Protein AF-A0A497PUM1-F1 (afdb_monomer)

Solvent-accessible surface area (backbone atoms only — not comparable to full-atom values): 6956 Å² total; per-residue (Å²): 141,77,96,76,87,77,81,68,79,64,51,72,68,52,49,49,38,60,73,65,61,58,46,72,68,56,53,50,50,51,51,50,52,51,52,53,53,50,53,50,55,70,50,55,72,49,44,62,60,53,36,44,73,46,70,42,48,72,67,57,50,51,51,50,52,53,50,39,59,50,48,52,62,61,48,49,58,60,50,52,58,48,19,73,73,64,37,61,68,57,37,51,53,53,52,52,57,44,25,54,53,16,51,52,47,57,75,68,46,91,38,48,74,55,47,65,74,25,54,85,34,87

Nearest PDB structures (foldseek):
  9b3k-assembly1_Z  TM=7.446E-01  e=1.786E-01  Staphylococcus aureus
  9b3m-assembly1_A  TM=7.304E-01  e=3.000E-01  Staphylococcus aureus
  8ufd-assembly1_A  TM=7.261E-01  e=4.766E+00  Mycobacterium tuberculosis

Secondary structure (DSSP, 8-state):
-----------HHHHHHHHTT--HHHHHHHHHHHHHHHHHHHHHHHHHHHHHHTT--HHHHHHHHHHHHHHHHHHHHHHHHHHHHH-HHHHHHHHHHHHHHHHHHHHH-SSHHHHHHHTTT-

Mean predicted aligned error: 9.98 Å

pLDDT: mean 80.26, std 12.57, range [37.06, 93.88]

Sequence (122 aa):
MSVDTLEGEKGLRGKIADFLALEPHILGLFAAIFLITLGEQMWGEFFALYFEALGGTVLALGVFKSVSDTLDALLQLPGGMLSDKWGRLNAGISFVLFGIGGYFIYAVAPSWEVLFLGLIMV

Structure (mmCIF, N/CA/C/O backbone):
data_AF-A0A497PUM1-F1
#
_entry.id   AF-A0A497PUM1-F1
#
loop_
_atom_site.group_PDB
_atom_site.id
_atom_site.type_symbol
_atom_site.label_atom_id
_atom_site.label_alt_id
_atom_site.label_comp_id
_atom_site.label_asym_id
_atom_site.label_entity_id
_atom_site.label_seq_id
_atom_site.pdbx_PDB_ins_code
_atom_site.Cartn_x
_atom_site.Cartn_y
_atom_site.Cartn_z
_atom_site.occupancy
_atom_site.B_iso_or_equiv
_atom_site.auth_seq_id
_atom_site.auth_comp_id
_atom_site.auth_asym_id
_atom_site.auth_atom_id
_atom_site.pdbx_PDB_model_num
ATOM 1 N N . MET A 1 1 ? -46.595 20.740 39.088 1.00 40.16 1 MET A N 1
ATOM 2 C CA . MET A 1 1 ? -45.231 21.303 39.064 1.00 40.16 1 MET A CA 1
ATOM 3 C C . MET A 1 1 ? -44.295 20.139 38.761 1.00 40.16 1 MET A C 1
ATOM 5 O O . MET A 1 1 ? -43.761 19.536 39.679 1.00 40.16 1 MET A O 1
ATOM 9 N N . SER A 1 2 ? -44.265 19.707 37.495 1.00 37.06 2 SER A N 1
ATOM 10 C CA . SER A 1 2 ? -43.461 18.575 37.019 1.00 37.06 2 SER A CA 1
ATOM 11 C C . SER A 1 2 ? -42.211 19.096 36.324 1.00 37.06 2 SER A C 1
ATOM 13 O O . SER A 1 2 ? -42.219 20.140 35.674 1.00 37.06 2 SER A O 1
ATOM 15 N N . VAL A 1 3 ? -41.129 18.376 36.565 1.00 51.91 3 VAL A N 1
ATOM 16 C CA . VAL A 1 3 ? -39.748 18.687 36.228 1.00 51.91 3 VAL A CA 1
ATOM 17 C C . VAL A 1 3 ? -39.528 18.343 34.752 1.00 51.91 3 VAL A C 1
ATOM 19 O O . VAL A 1 3 ? -39.045 17.264 34.455 1.00 51.91 3 VAL A O 1
ATOM 22 N N . ASP A 1 4 ? -39.926 19.233 33.838 1.00 48.47 4 ASP A N 1
ATOM 23 C CA . ASP A 1 4 ? -39.686 19.086 32.382 1.00 48.47 4 ASP A CA 1
ATOM 24 C C . ASP A 1 4 ? -38.763 20.176 31.812 1.00 48.47 4 ASP A C 1
ATOM 26 O O . ASP A 1 4 ? -38.530 20.276 30.611 1.00 48.47 4 ASP A O 1
ATOM 30 N N . THR A 1 5 ? -38.194 21.019 32.667 1.00 52.88 5 THR A N 1
ATOM 31 C CA . THR A 1 5 ? -37.329 22.123 32.248 1.00 52.88 5 THR A CA 1
ATOM 32 C C . THR A 1 5 ? -35.884 21.811 32.597 1.00 52.88 5 THR A C 1
ATOM 34 O O . THR A 1 5 ? -35.480 22.234 33.666 1.00 52.88 5 THR A O 1
ATOM 37 N N . LEU A 1 6 ? -35.129 21.074 31.767 1.00 46.84 6 LEU A N 1
ATOM 38 C CA . LEU A 1 6 ? -33.651 21.152 31.653 1.00 46.84 6 LEU A CA 1
ATOM 39 C C . LEU A 1 6 ? -33.073 20.313 30.477 1.00 46.84 6 LEU A C 1
ATOM 41 O O . LEU A 1 6 ? -31.896 19.958 30.498 1.00 46.84 6 LEU A O 1
ATOM 45 N N . GLU A 1 7 ? -33.818 20.033 29.401 1.00 51.94 7 GLU A N 1
ATOM 46 C CA . GLU A 1 7 ? -33.156 19.682 28.132 1.00 51.94 7 GLU A CA 1
ATOM 47 C C . GLU A 1 7 ? -32.671 20.974 27.470 1.00 51.94 7 GLU A C 1
ATOM 49 O O . GLU A 1 7 ? -33.337 21.566 26.623 1.00 51.94 7 GLU A O 1
ATOM 54 N N . GLY A 1 8 ? -31.517 21.470 27.927 1.00 51.75 8 GLY A N 1
ATOM 55 C CA . GLY A 1 8 ? -30.815 22.550 27.244 1.00 51.75 8 GLY A CA 1
ATOM 56 C C . GLY A 1 8 ? -30.628 22.161 25.782 1.00 51.75 8 GLY A C 1
ATOM 57 O O . GLY A 1 8 ? -30.146 21.062 25.501 1.00 51.75 8 GLY A O 1
ATOM 58 N N . GLU A 1 9 ? -31.048 23.030 24.860 1.00 58.03 9 GLU A N 1
ATOM 59 C CA . GLU A 1 9 ? -30.934 22.784 23.428 1.00 58.03 9 GLU A CA 1
ATOM 60 C C . GLU A 1 9 ? -29.500 22.363 23.102 1.00 58.03 9 GLU A C 1
ATOM 62 O O . GLU A 1 9 ? -28.577 23.181 23.107 1.00 58.03 9 GLU A O 1
ATOM 67 N N . LYS A 1 10 ? -29.293 21.069 22.827 1.00 55.78 10 LYS A N 1
ATOM 68 C CA . LYS A 1 10 ? -28.027 20.593 22.279 1.00 55.78 10 LYS A CA 1
ATOM 69 C C . LYS A 1 10 ? -27.781 21.429 21.023 1.00 55.78 10 LYS A C 1
ATOM 71 O O . LYS A 1 10 ? -28.559 21.354 20.068 1.00 55.78 10 LYS A O 1
ATOM 76 N N . GLY A 1 11 ? -26.751 22.280 21.053 1.00 64.62 11 GLY A N 1
ATOM 77 C CA . GLY A 1 11 ? -26.395 23.133 19.919 1.00 64.62 11 GLY A CA 1
ATOM 78 C C . GLY A 1 11 ? -26.218 22.288 18.658 1.00 64.62 11 GLY A C 1
ATOM 79 O O . GLY A 1 11 ? -25.973 21.088 18.760 1.00 64.62 11 GLY A O 1
ATOM 80 N N . LEU A 1 12 ? -26.329 22.890 17.469 1.00 67.19 12 LEU A N 1
ATOM 81 C CA . LEU A 1 12 ? -26.344 22.186 16.173 1.00 67.19 12 LEU A CA 1
ATOM 82 C C . LEU A 1 12 ? -25.294 21.055 16.071 1.00 67.19 12 LEU A C 1
ATOM 84 O O . LEU A 1 12 ? -25.592 19.977 15.575 1.00 67.19 12 LEU A O 1
ATOM 88 N N . ARG A 1 13 ? -24.099 21.265 16.640 1.00 65.56 13 ARG A N 1
ATOM 89 C CA . ARG A 1 13 ? -23.021 20.267 16.753 1.00 65.56 13 ARG A CA 1
ATOM 90 C C . ARG A 1 13 ? -23.385 19.017 17.568 1.00 65.56 13 ARG A C 1
ATOM 92 O O . ARG A 1 13 ? -23.055 17.922 17.140 1.00 65.56 13 ARG A O 1
ATOM 99 N N . GLY A 1 14 ? -24.052 19.167 18.712 1.00 66.25 14 GLY A N 1
ATOM 100 C CA . GLY A 1 14 ? -24.508 18.054 19.552 1.00 66.25 14 GLY A CA 1
ATOM 101 C C . GLY A 1 14 ? -25.669 17.282 18.925 1.00 66.25 14 GLY A C 1
ATOM 102 O O . GLY A 1 14 ? -25.687 16.061 18.996 1.00 66.25 14 GLY A O 1
ATOM 103 N N . LYS A 1 15 ? -26.581 17.972 18.223 1.00 69.00 15 LYS A N 1
ATOM 104 C CA . LYS A 1 15 ? -27.639 17.314 17.435 1.00 69.00 15 LYS A CA 1
ATOM 105 C C . LYS A 1 15 ? -27.074 16.547 16.239 1.00 69.00 15 LYS A C 1
ATOM 107 O O . LYS A 1 15 ? -27.527 15.444 15.977 1.00 69.00 15 LYS A O 1
ATOM 112 N N . ILE A 1 16 ? -26.074 17.097 15.545 1.00 67.00 16 ILE A N 1
ATOM 113 C CA . ILE A 1 16 ? -25.370 16.410 14.450 1.00 67.00 16 ILE A CA 1
ATOM 114 C C . ILE A 1 16 ? -24.586 15.205 14.989 1.00 67.00 16 ILE A C 1
ATOM 116 O O . ILE A 1 16 ? -24.657 14.141 14.391 1.00 67.00 16 ILE A O 1
ATOM 120 N N . ALA A 1 17 ? -23.889 15.336 16.122 1.00 65.44 17 ALA A N 1
ATOM 121 C CA . ALA A 1 17 ? -23.158 14.229 16.742 1.00 65.44 17 ALA A CA 1
ATOM 122 C C . ALA A 1 17 ? -24.088 13.087 17.200 1.00 65.44 17 ALA A C 1
ATOM 124 O O . ALA A 1 17 ? -23.799 11.925 16.935 1.00 65.44 17 ALA A O 1
ATOM 125 N N . ASP A 1 18 ? -25.233 13.401 17.809 1.00 66.19 18 ASP A N 1
ATOM 126 C CA . ASP A 1 18 ? -26.228 12.382 18.168 1.00 66.19 18 ASP A CA 1
ATOM 127 C C . ASP A 1 18 ? -26.911 11.777 16.924 1.00 66.19 18 ASP A C 1
ATOM 129 O O . ASP A 1 18 ? -27.132 10.571 16.873 1.00 66.19 18 ASP A O 1
ATOM 133 N N . PHE A 1 19 ? -27.203 12.583 15.891 1.00 64.19 19 PHE A N 1
ATOM 134 C CA . PHE A 1 19 ? -27.825 12.125 14.638 1.00 64.19 19 PHE A CA 1
ATOM 135 C C . PHE A 1 19 ? -26.900 11.232 13.797 1.00 64.19 19 PHE A C 1
ATOM 137 O O . PHE A 1 19 ? -27.367 10.301 13.147 1.00 64.19 19 PHE A O 1
ATOM 144 N N . LEU A 1 20 ? -25.587 11.484 13.828 1.00 65.38 20 LEU A N 1
ATOM 145 C CA . LEU A 1 20 ? -24.564 10.636 13.206 1.00 65.38 20 LEU A CA 1
ATOM 146 C C . LEU A 1 20 ? -24.159 9.432 14.071 1.00 65.38 20 LEU A C 1
ATOM 148 O O . LEU A 1 20 ? -23.257 8.702 13.665 1.00 65.38 20 LEU A O 1
ATOM 152 N N . ALA A 1 21 ? -24.789 9.224 15.238 1.00 61.06 21 ALA A N 1
ATOM 153 C CA . ALA A 1 21 ? -24.396 8.200 16.208 1.00 61.06 21 ALA A CA 1
ATOM 154 C C . ALA A 1 21 ? -22.875 8.222 16.456 1.00 61.06 21 ALA A C 1
ATOM 156 O O . ALA A 1 21 ? -22.191 7.203 16.366 1.00 61.06 21 ALA A O 1
ATOM 157 N N . LEU A 1 22 ? -22.337 9.423 16.691 1.00 59.69 22 LEU A N 1
ATOM 158 C CA . LEU A 1 22 ? -20.910 9.724 16.760 1.00 59.69 22 LEU A CA 1
ATOM 159 C C . LEU A 1 22 ? -20.309 9.210 18.078 1.00 59.69 22 LEU A C 1
ATOM 161 O O . LEU A 1 22 ? -19.768 9.971 18.880 1.00 59.69 22 LEU A O 1
ATOM 165 N N . GLU A 1 23 ? -20.397 7.904 18.328 1.00 70.25 23 GLU A N 1
ATOM 166 C CA . GLU A 1 23 ? -19.540 7.282 19.321 1.00 70.25 23 GLU A CA 1
ATOM 167 C C . GLU A 1 23 ? -18.087 7.563 18.903 1.00 70.25 23 GLU A C 1
ATOM 169 O O . GLU A 1 23 ? -17.723 7.319 17.746 1.00 70.25 23 GLU A O 1
ATOM 174 N N . PRO A 1 24 ? -17.225 8.067 19.809 1.00 69.44 24 PRO A N 1
ATOM 175 C CA . PRO A 1 24 ? -15.827 8.390 19.503 1.00 69.44 24 PRO A CA 1
ATOM 176 C C . PRO A 1 24 ? -15.076 7.248 18.803 1.00 69.44 24 PRO A C 1
ATOM 178 O O . PRO A 1 24 ? -14.147 7.469 18.028 1.00 69.44 24 PRO A O 1
ATOM 181 N N . HIS A 1 25 ? -15.516 6.017 19.053 1.00 72.81 25 HIS A N 1
ATOM 182 C CA . HIS A 1 25 ? -14.976 4.801 18.475 1.00 72.81 25 HIS A CA 1
ATOM 183 C C . HIS A 1 25 ? -15.319 4.628 16.982 1.00 72.81 25 HIS A C 1
ATOM 185 O O . HIS A 1 25 ? -14.466 4.193 16.210 1.00 72.81 25 HIS A O 1
ATOM 191 N N . ILE A 1 26 ? -16.520 5.029 16.551 1.00 82.50 26 ILE A N 1
ATOM 192 C CA . ILE A 1 26 ? -16.942 4.995 15.142 1.00 82.50 26 ILE A CA 1
ATOM 193 C C . ILE A 1 26 ? -16.208 6.077 14.350 1.00 82.50 26 ILE A C 1
ATOM 195 O O . ILE A 1 26 ? -15.706 5.804 13.262 1.00 82.50 26 ILE A O 1
ATOM 199 N N . LEU A 1 27 ? -16.074 7.283 14.912 1.00 83.06 27 LEU A N 1
ATOM 200 C CA . LEU A 1 27 ? -15.335 8.371 14.268 1.00 83.06 27 LEU A CA 1
ATOM 201 C C . LEU A 1 27 ? -13.861 7.997 14.044 1.00 83.06 27 LEU A C 1
ATOM 203 O O . LEU A 1 27 ? -13.319 8.239 12.967 1.00 83.06 27 LEU A O 1
ATOM 207 N N . GLY A 1 28 ? -13.228 7.373 15.044 1.00 83.56 28 GLY A N 1
ATOM 208 C CA . GLY A 1 28 ? -11.857 6.877 14.932 1.00 83.56 28 GLY A CA 1
ATOM 209 C C . GLY A 1 28 ? -11.705 5.808 13.848 1.00 83.56 28 GLY A C 1
ATOM 210 O O . GLY A 1 28 ? -10.764 5.869 13.061 1.00 83.56 28 GLY A O 1
ATOM 211 N N . LEU A 1 29 ? -12.657 4.871 13.756 1.00 83.00 29 LEU A N 1
ATOM 212 C CA . LEU A 1 29 ? -12.661 3.842 12.716 1.00 83.00 29 LEU A CA 1
ATOM 213 C C . LEU A 1 29 ? -12.836 4.445 11.315 1.00 83.00 29 LEU A C 1
ATOM 215 O O . LEU A 1 29 ? -12.092 4.094 10.403 1.00 83.00 29 LEU A O 1
ATOM 219 N N . PHE A 1 30 ? -13.773 5.382 11.152 1.00 88.31 30 PHE A N 1
ATOM 220 C CA . PHE A 1 30 ? -13.976 6.092 9.889 1.00 88.31 30 PHE A CA 1
ATOM 221 C C . PHE A 1 30 ? -12.732 6.860 9.466 1.00 88.31 30 PHE A C 1
ATOM 223 O O . PHE A 1 30 ? -12.321 6.755 8.315 1.00 88.31 30 PHE A O 1
ATOM 230 N N . ALA A 1 31 ? -12.117 7.605 10.386 1.00 88.94 31 ALA A N 1
ATOM 231 C CA . ALA A 1 31 ? -10.8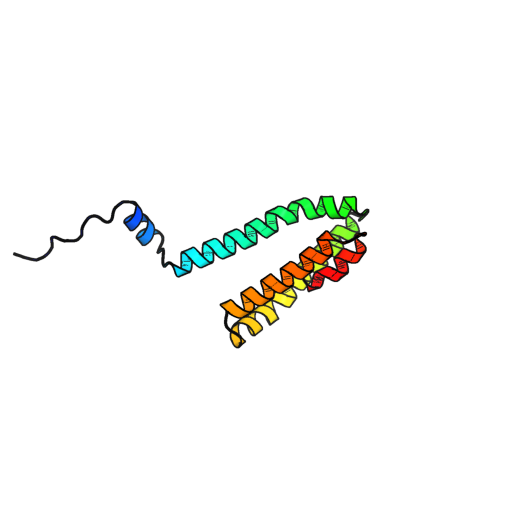89 8.334 10.106 1.00 88.94 31 ALA A CA 1
ATOM 232 C C . ALA A 1 31 ? -9.753 7.384 9.699 1.00 88.94 31 ALA A C 1
ATOM 234 O O . ALA A 1 31 ? -9.040 7.673 8.744 1.00 88.94 31 ALA A O 1
ATOM 235 N N . ALA A 1 32 ? -9.613 6.240 10.375 1.00 86.25 32 ALA A N 1
ATOM 236 C CA . ALA A 1 32 ? -8.602 5.242 10.043 1.00 86.25 32 ALA A CA 1
ATOM 237 C C . ALA A 1 32 ? -8.812 4.656 8.639 1.00 86.25 32 ALA A C 1
ATOM 239 O O . ALA A 1 32 ? -7.890 4.689 7.830 1.00 86.25 32 ALA A O 1
ATOM 240 N N . ILE A 1 33 ? -10.023 4.180 8.328 1.00 88.12 33 ILE A N 1
ATOM 241 C CA . ILE A 1 33 ? -10.347 3.631 7.002 1.00 88.12 33 ILE A CA 1
ATOM 242 C C . ILE A 1 33 ? -10.152 4.702 5.929 1.00 88.12 33 ILE A C 1
ATOM 244 O O . ILE A 1 33 ? -9.506 4.446 4.920 1.00 88.12 33 ILE A O 1
ATOM 248 N N . PHE A 1 34 ? -10.641 5.919 6.170 1.00 92.56 34 PHE A N 1
ATOM 249 C CA . PHE A 1 34 ? -10.479 7.035 5.247 1.00 92.56 34 PHE A CA 1
ATOM 250 C C . PHE A 1 34 ? -9.006 7.329 4.954 1.00 92.56 34 PHE A C 1
ATOM 252 O O . PHE A 1 34 ? -8.643 7.452 3.792 1.00 92.56 34 PHE A O 1
ATOM 259 N N . LEU A 1 35 ? -8.153 7.415 5.981 1.00 90.75 35 LEU A N 1
ATOM 260 C CA . LEU A 1 35 ? -6.722 7.678 5.807 1.00 90.75 35 LEU A CA 1
ATOM 261 C C . LEU A 1 35 ? -6.010 6.549 5.056 1.00 90.75 35 LEU A C 1
ATOM 263 O O . LEU A 1 35 ? -5.185 6.836 4.193 1.00 90.75 35 LEU A O 1
ATOM 267 N N . ILE A 1 36 ? -6.337 5.289 5.360 1.00 86.81 36 ILE A N 1
ATOM 268 C CA . ILE A 1 36 ? -5.760 4.122 4.681 1.00 86.81 36 ILE A CA 1
ATOM 269 C C . ILE A 1 36 ? -6.157 4.127 3.202 1.00 86.81 36 ILE A C 1
ATOM 271 O O . ILE A 1 36 ? -5.286 4.112 2.337 1.00 86.81 36 ILE A O 1
ATOM 275 N N . THR A 1 37 ? -7.455 4.237 2.902 1.00 90.12 37 THR A N 1
ATOM 276 C CA . THR A 1 37 ? -7.958 4.251 1.521 1.00 90.12 37 THR A CA 1
ATOM 277 C C . THR A 1 37 ? -7.455 5.464 0.744 1.00 90.12 37 THR A C 1
ATOM 279 O O . THR A 1 37 ? -7.111 5.347 -0.428 1.00 90.12 37 THR A O 1
ATOM 282 N N . LEU A 1 38 ? -7.383 6.636 1.379 1.00 92.31 38 LEU A N 1
ATOM 283 C CA . LEU A 1 38 ? -6.817 7.833 0.762 1.00 92.31 38 LEU A CA 1
ATOM 284 C C . LEU A 1 38 ? -5.351 7.604 0.397 1.00 92.31 38 LEU A C 1
ATOM 286 O O . LEU A 1 38 ? -4.957 7.919 -0.721 1.00 92.31 38 LEU A O 1
ATOM 290 N N . GLY A 1 39 ? -4.567 7.028 1.311 1.00 87.94 39 GLY A N 1
ATOM 291 C CA . GLY A 1 39 ? -3.180 6.660 1.053 1.00 87.94 39 GLY A CA 1
ATOM 292 C C . GLY A 1 39 ? -3.061 5.735 -0.152 1.00 87.94 39 GLY A C 1
ATOM 293 O O . GLY A 1 39 ? -2.347 6.073 -1.091 1.00 87.94 39 GLY A O 1
ATOM 294 N N . GLU A 1 40 ? -3.804 4.626 -0.161 1.00 86.38 40 GLU A N 1
ATOM 295 C CA . GLU A 1 40 ? -3.796 3.653 -1.260 1.00 86.38 40 GLU A CA 1
ATOM 296 C C . GLU A 1 40 ? -4.119 4.276 -2.617 1.00 86.38 40 GLU A C 1
ATOM 298 O O . GLU A 1 40 ? -3.386 4.075 -3.584 1.00 86.38 40 GLU A O 1
ATOM 303 N N . GLN A 1 41 ? -5.174 5.087 -2.688 1.00 90.00 41 GLN A N 1
ATOM 304 C CA . GLN A 1 41 ? -5.571 5.719 -3.945 1.00 90.00 41 GLN A CA 1
ATOM 305 C C . GLN A 1 41 ? -4.556 6.766 -4.409 1.00 90.00 41 GLN A C 1
ATOM 307 O O . GLN A 1 41 ? -4.289 6.881 -5.604 1.00 90.00 41 GLN A O 1
ATOM 312 N N . MET A 1 42 ? -3.942 7.498 -3.473 1.00 89.50 42 MET A N 1
ATOM 313 C CA . MET A 1 42 ? -2.959 8.528 -3.802 1.00 89.50 42 MET A CA 1
ATOM 314 C C . MET A 1 42 ? -1.734 7.987 -4.531 1.00 89.50 42 MET A C 1
ATOM 316 O O . MET A 1 42 ? -1.192 8.715 -5.352 1.00 89.50 42 MET A O 1
ATOM 320 N N . TRP A 1 43 ? -1.262 6.773 -4.234 1.00 85.56 43 TRP A N 1
ATOM 321 C CA . TRP A 1 43 ? -0.107 6.195 -4.934 1.00 85.56 43 TRP A CA 1
ATOM 322 C C . TRP A 1 43 ? -0.518 5.197 -6.022 1.00 85.56 43 TRP A C 1
ATOM 324 O O . TRP A 1 43 ? 0.159 5.109 -7.048 1.00 85.56 43 TRP A O 1
ATOM 334 N N . GLY A 1 44 ? -1.627 4.474 -5.829 1.00 85.50 44 GLY A N 1
ATOM 335 C CA . GLY A 1 44 ? -2.081 3.412 -6.724 1.00 85.50 44 GLY A CA 1
ATOM 336 C C . GLY A 1 44 ? -2.350 3.895 -8.149 1.00 85.50 44 GLY A C 1
ATOM 337 O O . GLY A 1 44 ? -2.012 3.197 -9.104 1.00 85.50 44 GLY A O 1
ATOM 338 N N . GLU A 1 45 ? -2.867 5.118 -8.316 1.00 87.25 45 GLU A N 1
ATOM 339 C CA . GLU A 1 45 ? -3.071 5.721 -9.642 1.00 87.25 45 GLU A CA 1
ATOM 340 C C . GLU A 1 45 ? -1.750 6.011 -10.375 1.00 87.25 45 GLU A C 1
ATOM 342 O O . GLU A 1 45 ? -1.668 5.872 -11.597 1.00 87.25 45 GLU A O 1
ATOM 347 N N . PHE A 1 46 ? -0.683 6.351 -9.644 1.00 89.88 46 PHE A N 1
ATOM 348 C CA . PHE A 1 46 ? 0.641 6.591 -10.228 1.00 89.88 46 PHE A CA 1
ATOM 349 C C . PHE A 1 46 ? 1.441 5.309 -10.451 1.00 89.88 46 PHE A C 1
ATOM 351 O O . PHE A 1 46 ? 2.441 5.338 -11.170 1.00 89.88 46 PHE A O 1
ATOM 358 N N . PHE A 1 47 ? 1.015 4.181 -9.877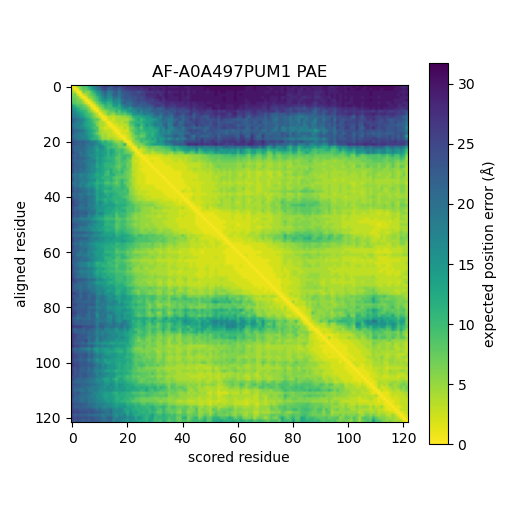 1.00 88.94 47 PHE A N 1
ATOM 359 C CA . PHE A 1 47 ? 1.750 2.925 -9.981 1.00 88.94 47 PHE A CA 1
ATOM 360 C C . PHE A 1 47 ? 1.929 2.475 -11.433 1.00 88.94 47 PHE A C 1
ATOM 362 O O . PHE A 1 47 ? 3.014 2.039 -11.808 1.00 88.94 47 PHE A O 1
ATOM 369 N N . ALA A 1 48 ? 0.904 2.637 -12.275 1.00 90.94 48 ALA A N 1
ATOM 370 C CA . ALA A 1 48 ? 0.996 2.289 -13.692 1.00 90.94 48 ALA A CA 1
ATOM 371 C C . ALA A 1 48 ? 2.097 3.090 -14.408 1.00 90.94 48 ALA A C 1
ATOM 373 O O . ALA A 1 48 ? 2.907 2.515 -15.134 1.00 90.94 48 ALA A O 1
ATOM 374 N N . LEU A 1 49 ? 2.172 4.397 -14.139 1.00 91.69 49 LEU A N 1
ATOM 375 C CA . LEU A 1 49 ? 3.188 5.282 -14.710 1.00 91.69 49 LEU A CA 1
ATOM 376 C C . LE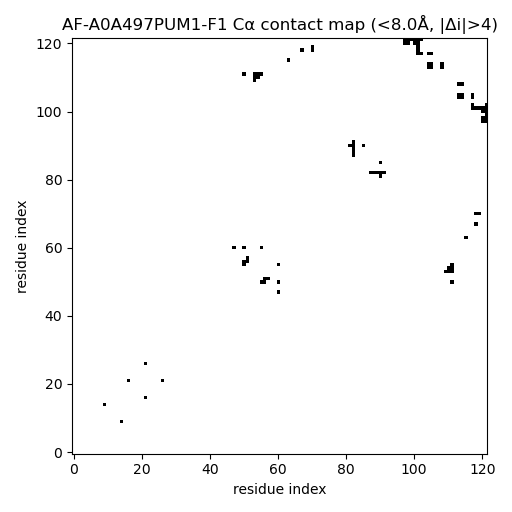U A 1 49 ? 4.592 4.944 -14.188 1.00 91.69 49 LEU A C 1
ATOM 378 O O . LEU A 1 49 ? 5.561 4.959 -14.942 1.00 91.69 49 LEU A O 1
ATOM 382 N N . TYR A 1 50 ? 4.702 4.608 -12.903 1.00 91.12 50 TYR A N 1
ATOM 383 C CA . TYR A 1 50 ? 5.952 4.170 -12.286 1.00 91.12 50 TYR A CA 1
ATOM 384 C C . TYR A 1 50 ? 6.457 2.844 -12.881 1.00 91.12 50 TYR A C 1
ATOM 386 O O . TYR A 1 50 ? 7.634 2.715 -13.216 1.00 91.12 50 TYR A O 1
ATOM 394 N N . PHE A 1 51 ? 5.559 1.880 -13.082 1.00 91.69 51 PHE A N 1
ATOM 395 C CA . PHE A 1 51 ? 5.877 0.586 -13.679 1.00 91.69 51 PHE A CA 1
ATOM 396 C C . PHE A 1 51 ? 6.332 0.723 -15.141 1.00 91.69 51 PHE A C 1
ATOM 398 O O . PHE A 1 51 ? 7.300 0.082 -15.554 1.00 91.69 51 PHE A O 1
ATOM 405 N N . GLU A 1 52 ? 5.676 1.594 -15.914 1.00 92.31 52 GLU A N 1
ATOM 406 C CA . GLU A 1 52 ? 6.081 1.925 -17.284 1.00 92.31 52 GLU A CA 1
ATOM 407 C C . GLU A 1 52 ? 7.450 2.622 -17.320 1.00 92.31 52 GLU A C 1
ATOM 409 O O . GLU A 1 52 ? 8.304 2.257 -18.128 1.00 92.31 52 GLU A O 1
ATOM 414 N N . ALA A 1 53 ? 7.710 3.564 -16.404 1.00 92.44 53 ALA A N 1
ATOM 415 C CA . ALA A 1 53 ? 8.995 4.264 -16.307 1.00 92.44 53 ALA A CA 1
ATOM 416 C C . ALA A 1 53 ? 10.177 3.324 -16.003 1.00 92.44 53 ALA A C 1
ATOM 418 O O . ALA A 1 53 ? 11.302 3.586 -16.428 1.00 92.44 53 ALA A O 1
ATOM 419 N N . LEU A 1 54 ? 9.925 2.207 -15.317 1.00 91.56 54 LEU A N 1
ATOM 420 C CA . LEU A 1 54 ? 10.907 1.144 -15.086 1.00 91.56 54 LEU A CA 1
ATOM 421 C C . LEU A 1 54 ? 11.114 0.216 -16.298 1.00 91.56 54 LEU A C 1
ATOM 423 O O . LEU A 1 54 ? 11.915 -0.717 -16.222 1.00 91.56 54 LEU A O 1
ATOM 427 N N . GLY A 1 55 ? 10.406 0.445 -17.406 1.00 90.94 55 GLY A N 1
ATOM 428 C CA . GLY A 1 55 ? 10.459 -0.375 -18.618 1.00 90.94 55 GLY A CA 1
ATOM 429 C C . GLY A 1 55 ? 9.514 -1.579 -18.603 1.00 90.94 55 GLY A C 1
ATOM 430 O O . GLY A 1 55 ? 9.685 -2.502 -19.401 1.00 90.94 55 GLY A O 1
ATOM 431 N N . GLY A 1 56 ? 8.538 -1.603 -17.693 1.00 89.62 56 GLY A N 1
ATOM 432 C CA . GLY A 1 56 ? 7.529 -2.651 -17.620 1.00 89.62 56 GLY A CA 1
ATOM 433 C C . GLY A 1 56 ? 6.511 -2.567 -18.762 1.00 89.62 56 GLY A C 1
ATOM 434 O O . GLY A 1 56 ? 6.141 -1.489 -19.221 1.00 89.62 56 GLY A O 1
ATOM 435 N N . THR A 1 57 ? 6.028 -3.719 -19.229 1.00 92.56 57 THR A N 1
ATOM 436 C CA 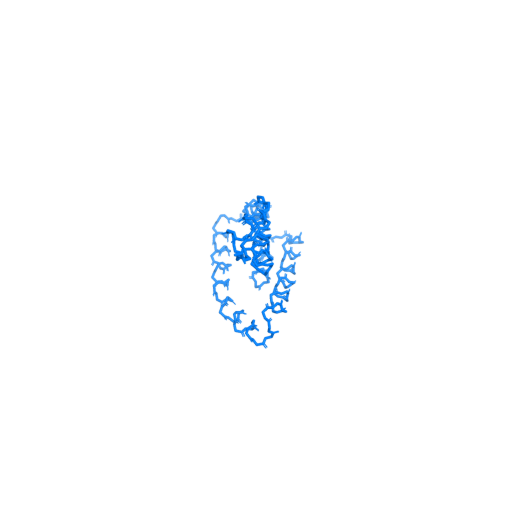. THR A 1 57 ? 4.989 -3.781 -20.273 1.00 92.56 57 THR A CA 1
ATOM 437 C C . THR A 1 57 ? 3.583 -3.764 -19.669 1.00 92.56 57 THR A C 1
ATOM 439 O O . THR A 1 57 ? 3.385 -4.203 -18.537 1.00 92.56 57 THR A O 1
ATOM 442 N N . VAL A 1 58 ? 2.577 -3.352 -20.450 1.00 92.19 58 VAL A N 1
ATOM 443 C CA . VAL A 1 58 ? 1.157 -3.385 -20.033 1.00 92.19 58 VAL A CA 1
ATOM 444 C C . VAL A 1 58 ? 0.715 -4.796 -19.624 1.00 92.19 58 VAL A C 1
ATOM 446 O O . VAL A 1 58 ? -0.030 -4.964 -18.661 1.00 92.19 58 VAL A O 1
ATOM 449 N N . LEU A 1 59 ? 1.205 -5.827 -20.322 1.00 93.25 59 LEU A N 1
ATOM 450 C CA . LEU A 1 59 ? 0.896 -7.219 -19.993 1.00 93.25 59 LEU A CA 1
ATOM 451 C C . LEU A 1 59 ? 1.517 -7.629 -18.651 1.00 93.25 59 LEU A C 1
ATOM 453 O O . LEU A 1 59 ? 0.835 -8.242 -17.833 1.00 93.25 59 LEU A O 1
ATOM 457 N N . ALA A 1 60 ? 2.774 -7.252 -18.398 1.00 91.69 60 ALA A N 1
ATOM 458 C CA . ALA A 1 60 ? 3.431 -7.512 -17.119 1.00 91.69 60 ALA A CA 1
ATOM 459 C C . ALA A 1 60 ? 2.741 -6.772 -15.962 1.00 91.69 60 ALA A C 1
ATOM 461 O O . ALA A 1 60 ? 2.542 -7.369 -14.908 1.00 91.69 60 ALA A O 1
ATOM 462 N N . LEU A 1 61 ? 2.300 -5.528 -16.177 1.00 93.19 61 LEU A N 1
ATOM 463 C CA . LEU A 1 61 ? 1.512 -4.771 -15.202 1.00 93.19 61 LEU A CA 1
ATOM 464 C C . LEU A 1 61 ? 0.173 -5.459 -14.894 1.00 93.19 61 LEU A C 1
ATOM 466 O O . LEU A 1 61 ? -0.216 -5.561 -13.733 1.00 93.19 61 LEU A O 1
ATOM 470 N N . GLY A 1 62 ? -0.521 -5.965 -15.917 1.00 93.00 62 GLY A N 1
ATOM 471 C CA . GLY A 1 62 ? -1.776 -6.697 -15.740 1.00 93.00 62 GLY A CA 1
ATOM 472 C C . GLY A 1 62 ? -1.593 -7.984 -14.933 1.00 93.00 62 GLY A C 1
ATOM 473 O O . GLY A 1 62 ? -2.372 -8.254 -14.019 1.00 93.00 62 GLY A O 1
ATOM 474 N N . VAL A 1 63 ? -0.532 -8.747 -15.221 1.00 93.50 63 VAL A N 1
ATOM 475 C CA . VAL A 1 63 ? -0.164 -9.940 -14.441 1.00 93.50 63 VAL A CA 1
ATOM 476 C C . VAL A 1 63 ? 0.179 -9.553 -13.007 1.00 93.50 63 VAL A C 1
ATOM 478 O O . VAL A 1 63 ? -0.358 -10.151 -12.081 1.00 93.50 63 VAL A O 1
ATOM 481 N N . PHE A 1 64 ? 1.019 -8.535 -12.823 1.00 92.00 64 PHE A N 1
ATOM 482 C CA . PHE A 1 64 ? 1.414 -8.038 -11.511 1.00 92.00 64 PHE A CA 1
ATOM 483 C C . PHE A 1 64 ? 0.195 -7.678 -10.660 1.00 92.00 64 PHE A C 1
ATOM 485 O O . PHE A 1 64 ? 0.040 -8.197 -9.557 1.00 92.00 64 PHE A O 1
ATOM 492 N N . LYS A 1 65 ? -0.714 -6.857 -11.201 1.00 91.06 65 LYS A N 1
ATOM 493 C CA . LYS A 1 65 ? -1.921 -6.434 -10.487 1.00 91.06 65 LYS A CA 1
ATOM 494 C C . LYS A 1 65 ? -2.841 -7.611 -10.173 1.00 91.06 65 LYS A C 1
ATOM 496 O O . LYS A 1 65 ? -3.319 -7.722 -9.056 1.00 91.06 65 LYS A O 1
ATOM 501 N N . SER A 1 66 ? -3.014 -8.535 -11.117 1.00 93.69 66 SER A N 1
ATOM 502 C CA . SER A 1 66 ? -3.837 -9.731 -10.894 1.00 93.69 66 SER A CA 1
ATOM 503 C C . SER A 1 66 ? -3.275 -10.619 -9.780 1.00 93.69 66 SER A C 1
ATOM 505 O O . SER A 1 66 ? -4.034 -11.149 -8.970 1.00 93.69 66 SER A O 1
ATOM 507 N N . VAL A 1 67 ? -1.949 -10.793 -9.730 1.00 93.88 67 VAL A N 1
ATOM 508 C CA . VAL A 1 67 ? -1.286 -11.569 -8.674 1.00 93.88 67 VAL A CA 1
ATOM 509 C C . VAL A 1 67 ? -1.407 -10.856 -7.332 1.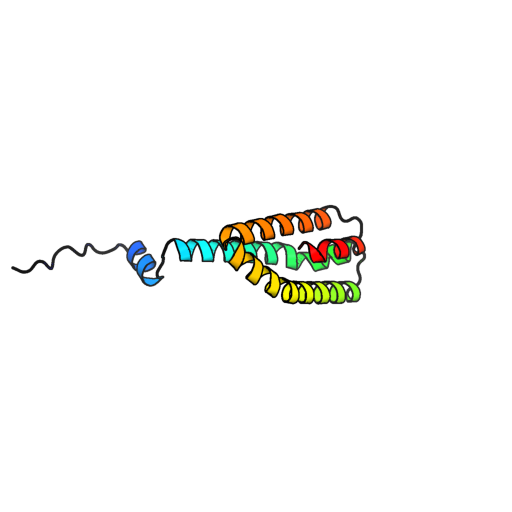00 93.88 67 VAL A C 1
ATOM 511 O O . VAL A 1 67 ? -1.737 -11.520 -6.356 1.00 93.88 67 VAL A O 1
ATOM 514 N N . SER A 1 68 ? -1.211 -9.535 -7.295 1.00 90.69 68 SER A N 1
ATOM 515 C CA . SER A 1 68 ? -1.412 -8.709 -6.095 1.00 90.69 68 SER A CA 1
ATOM 516 C C . SER A 1 68 ? -2.822 -8.883 -5.540 1.00 90.69 68 SER A C 1
ATOM 518 O O . SER A 1 68 ? -2.980 -9.381 -4.433 1.00 90.69 68 SER A O 1
ATOM 520 N N . ASP A 1 69 ? -3.846 -8.619 -6.356 1.00 90.75 69 ASP A N 1
ATOM 521 C CA . ASP A 1 69 ? -5.247 -8.692 -5.931 1.00 90.75 69 ASP A CA 1
ATOM 522 C C . ASP A 1 69 ? -5.626 -10.121 -5.470 1.00 90.75 69 ASP A C 1
ATOM 524 O O . ASP A 1 69 ? -6.434 -10.316 -4.559 1.00 90.75 69 ASP A O 1
ATOM 528 N N . THR A 1 70 ? -5.020 -11.152 -6.076 1.00 93.25 70 THR A N 1
ATOM 529 C CA . THR A 1 70 ? -5.206 -12.551 -5.654 1.00 93.25 70 THR A CA 1
ATOM 530 C C . THR A 1 70 ? -4.540 -12.828 -4.308 1.00 93.25 70 THR A C 1
ATOM 532 O O . THR A 1 70 ? -5.128 -13.508 -3.465 1.00 93.25 70 THR A O 1
ATOM 535 N N . LEU A 1 71 ? -3.317 -12.338 -4.098 1.00 90.06 71 LEU A N 1
ATOM 536 C CA . LEU A 1 71 ? -2.609 -12.478 -2.830 1.00 90.06 71 LEU A CA 1
ATOM 537 C C . LEU A 1 71 ? -3.352 -11.747 -1.714 1.00 90.06 71 LEU A C 1
ATOM 539 O O . LEU A 1 71 ? -3.551 -12.351 -0.666 1.00 90.06 71 LEU A O 1
ATOM 543 N N . ASP A 1 72 ? -3.852 -10.538 -1.959 1.00 87.00 72 ASP A N 1
ATOM 544 C CA . ASP A 1 72 ? -4.644 -9.773 -0.992 1.00 87.00 72 ASP A CA 1
ATOM 545 C C . ASP A 1 72 ? -5.882 -10.553 -0.546 1.00 87.00 72 ASP A C 1
ATOM 547 O O . ASP A 1 72 ? -6.138 -10.719 0.651 1.00 87.00 72 ASP A O 1
ATOM 551 N N . ALA A 1 73 ? -6.613 -11.131 -1.503 1.00 89.81 73 ALA A N 1
ATOM 552 C CA . ALA A 1 73 ? -7.768 -11.972 -1.211 1.00 89.81 73 ALA A CA 1
ATOM 553 C C . ALA A 1 73 ? -7.390 -13.225 -0.397 1.00 89.81 73 ALA A C 1
ATOM 555 O O . ALA A 1 73 ? -8.107 -13.612 0.531 1.00 89.81 73 ALA A O 1
ATOM 556 N N . LEU A 1 74 ? -6.258 -13.861 -0.716 1.00 89.69 74 LEU A N 1
ATOM 557 C CA . LEU A 1 74 ? -5.771 -15.040 0.003 1.00 89.69 74 LEU A CA 1
ATOM 558 C C . LEU A 1 74 ? -5.263 -14.702 1.410 1.00 89.69 74 LEU A C 1
ATOM 560 O O . LEU A 1 74 ? -5.487 -15.485 2.333 1.00 89.69 74 LEU A O 1
ATOM 564 N N . LEU A 1 75 ? -4.597 -13.558 1.584 1.00 84.69 75 LEU A N 1
ATOM 565 C CA . LEU A 1 75 ? -4.005 -13.105 2.844 1.00 84.69 75 LEU A CA 1
ATOM 566 C C . LEU A 1 75 ? -5.035 -12.473 3.790 1.00 84.69 75 LEU A C 1
ATOM 568 O O . LEU A 1 75 ? -4.831 -12.481 5.008 1.00 84.69 75 LEU A O 1
ATOM 572 N N . GLN A 1 76 ? -6.186 -12.029 3.283 1.00 85.12 76 GLN A N 1
ATOM 573 C CA . GLN A 1 76 ? -7.273 -11.507 4.112 1.00 85.12 76 GLN A CA 1
ATOM 574 C C . GLN A 1 76 ? -7.830 -12.557 5.093 1.00 85.12 76 GLN A C 1
ATOM 576 O O . GLN A 1 76 ? -8.144 -12.233 6.242 1.00 85.12 76 GLN A O 1
ATOM 581 N N . LEU A 1 77 ? -7.898 -13.829 4.683 1.00 82.88 77 LEU A N 1
ATOM 582 C CA . LEU A 1 77 ? -8.372 -14.939 5.520 1.00 82.88 77 LEU A CA 1
ATOM 583 C C . LEU A 1 77 ? -7.476 -15.199 6.752 1.00 82.88 77 LEU A C 1
ATOM 585 O O . LEU A 1 77 ? -7.984 -15.158 7.878 1.00 82.88 77 LEU A O 1
ATOM 589 N N . PRO A 1 78 ? -6.156 -15.434 6.608 1.00 80.19 78 P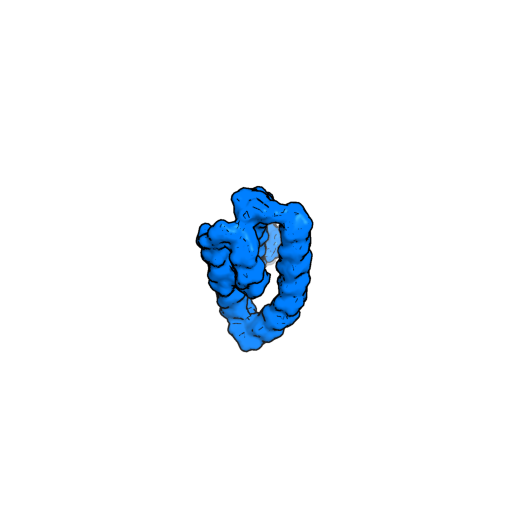RO A N 1
ATOM 590 C CA . PRO A 1 78 ? -5.269 -15.585 7.755 1.00 80.19 78 PRO A CA 1
ATOM 591 C C . PRO A 1 78 ? -5.108 -14.277 8.539 1.00 80.19 78 PRO A C 1
ATOM 593 O O . PRO A 1 78 ? -4.977 -14.338 9.761 1.00 80.19 78 PRO A O 1
ATOM 596 N N . GLY A 1 79 ? -5.170 -13.110 7.886 1.00 77.50 79 GLY A N 1
ATOM 597 C CA . GLY A 1 79 ? -5.119 -11.807 8.556 1.00 77.50 79 GLY A CA 1
ATOM 598 C C . GLY A 1 79 ? -6.258 -11.616 9.561 1.00 77.50 79 GLY A C 1
ATOM 599 O O . GLY A 1 79 ? -6.017 -11.206 10.699 1.00 77.50 79 GLY A O 1
ATOM 600 N N . GLY A 1 80 ? -7.480 -12.018 9.192 1.00 80.12 80 GLY A N 1
ATOM 601 C CA . GLY A 1 80 ? -8.630 -12.035 10.101 1.00 80.12 80 GLY A CA 1
ATOM 602 C C . GLY A 1 80 ? -8.419 -12.967 11.298 1.00 80.12 80 GLY A C 1
ATOM 603 O O . GLY A 1 80 ? -8.577 -12.555 12.445 1.00 80.12 80 GLY A O 1
ATOM 604 N N . MET A 1 81 ? -7.947 -14.194 11.051 1.00 79.94 81 MET A N 1
ATOM 605 C CA . MET A 1 81 ? -7.668 -15.164 12.121 1.00 79.94 81 MET A CA 1
ATOM 606 C C . MET A 1 81 ? -6.552 -14.709 13.075 1.00 79.94 81 MET A C 1
ATOM 608 O O . MET A 1 81 ? -6.578 -15.031 14.266 1.00 79.94 81 MET A O 1
ATOM 612 N N . LEU A 1 82 ? -5.544 -13.997 12.563 1.00 75.56 82 LEU A N 1
ATOM 613 C CA . LEU A 1 82 ? -4.438 -13.469 13.362 1.00 75.56 82 LEU A CA 1
ATOM 614 C C . LEU A 1 82 ? -4.902 -12.291 14.235 1.00 75.56 82 LEU A C 1
ATOM 616 O O . LEU A 1 82 ? -4.523 -12.204 15.405 1.00 75.56 82 LEU A O 1
ATOM 620 N N . SER A 1 83 ? -5.786 -11.447 13.694 1.00 78.31 83 SER A N 1
ATOM 621 C CA . SER A 1 83 ? -6.452 -10.352 14.411 1.00 78.31 83 SER A CA 1
ATOM 622 C C . SER A 1 83 ? -7.274 -10.847 15.604 1.00 78.31 83 SER A C 1
ATOM 624 O O . SER A 1 83 ? -7.203 -10.267 16.692 1.00 78.31 83 SER A O 1
ATOM 626 N N . ASP A 1 84 ? -7.962 -11.979 15.444 1.00 79.12 84 ASP A N 1
ATOM 627 C CA . ASP A 1 84 ? -8.775 -12.579 16.505 1.00 79.12 84 ASP A CA 1
ATOM 628 C C . ASP A 1 84 ? -7.937 -13.116 17.676 1.00 79.12 84 ASP A C 1
ATOM 630 O O . ASP A 1 84 ? -8.383 -13.097 18.823 1.00 79.12 84 ASP A O 1
ATOM 634 N N . LYS A 1 85 ? -6.704 -13.573 17.418 1.00 80.06 85 LYS A N 1
ATOM 635 C CA . LYS A 1 85 ? -5.830 -14.165 18.449 1.00 80.06 85 LYS A CA 1
ATOM 636 C C . LYS A 1 85 ? -4.953 -13.148 19.175 1.00 80.06 85 LYS A C 1
ATOM 638 O O . LYS A 1 85 ? -4.661 -13.341 20.352 1.00 80.06 85 LYS A O 1
ATOM 643 N N . TRP A 1 86 ? -4.490 -12.106 18.486 1.00 70.81 86 TRP A N 1
ATOM 644 C CA . TRP A 1 86 ? -3.525 -11.130 19.022 1.00 70.81 86 TRP A CA 1
ATOM 645 C C . TRP A 1 86 ? -4.139 -9.781 19.404 1.00 70.81 86 TRP A C 1
ATOM 647 O O . TRP A 1 86 ? -3.451 -8.902 19.928 1.00 70.81 86 TRP A O 1
ATOM 657 N N . GLY A 1 87 ? -5.446 -9.636 19.202 1.00 74.12 87 GLY A N 1
ATOM 658 C CA . GLY A 1 87 ? -6.170 -8.405 19.455 1.00 74.12 87 GLY A CA 1
ATOM 659 C C . GLY A 1 87 ? -6.169 -7.501 18.226 1.00 74.12 87 GLY A C 1
ATOM 660 O O . GLY A 1 87 ? -5.134 -7.220 17.617 1.00 74.12 87 GLY A O 1
ATOM 661 N N . ARG A 1 88 ? -7.363 -6.997 17.907 1.00 70.38 88 ARG A N 1
ATOM 662 C CA . ARG A 1 88 ? -7.677 -6.266 16.673 1.00 70.38 88 ARG A CA 1
ATOM 663 C C . ARG A 1 88 ? -6.756 -5.077 16.379 1.00 70.38 88 ARG A C 1
ATOM 665 O O . ARG A 1 88 ? -6.384 -4.863 15.232 1.00 70.38 88 ARG A O 1
ATOM 672 N N . LEU A 1 89 ? -6.387 -4.303 17.403 1.00 70.75 89 LEU A N 1
ATOM 673 C CA . LEU A 1 89 ? -5.547 -3.107 17.237 1.00 70.75 89 LEU A CA 1
ATOM 674 C C . LEU A 1 89 ? -4.073 -3.452 16.994 1.00 70.75 89 LEU A C 1
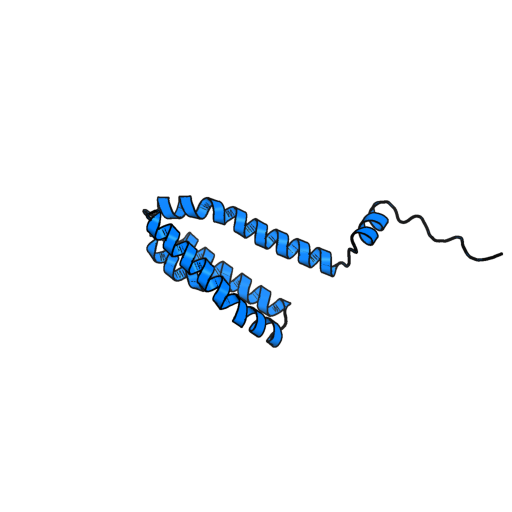ATOM 676 O O . LEU A 1 89 ? -3.445 -2.860 16.121 1.00 70.75 89 LEU A O 1
ATOM 680 N N . ASN A 1 90 ? -3.528 -4.426 17.724 1.00 76.00 90 ASN A N 1
ATOM 681 C CA . ASN A 1 90 ? -2.111 -4.777 17.622 1.00 76.00 90 ASN A CA 1
ATOM 682 C C . ASN A 1 90 ? -1.807 -5.495 16.306 1.00 76.00 90 ASN A C 1
ATOM 684 O O . ASN A 1 90 ? -0.814 -5.177 15.658 1.00 76.00 90 ASN A O 1
ATOM 688 N N . ALA A 1 91 ? -2.688 -6.405 15.878 1.00 77.06 91 ALA A N 1
ATOM 689 C CA . ALA A 1 91 ? -2.549 -7.075 14.591 1.00 77.06 91 ALA A CA 1
ATOM 690 C C . ALA A 1 91 ? -2.586 -6.069 13.431 1.00 77.06 91 ALA A C 1
ATOM 692 O O . ALA A 1 91 ? -1.704 -6.096 12.577 1.00 77.06 91 ALA A O 1
ATOM 693 N N . GLY A 1 92 ? -3.546 -5.135 13.444 1.00 73.19 92 GLY A N 1
ATOM 694 C CA . GLY A 1 92 ? -3.652 -4.096 12.418 1.00 73.19 92 GLY A CA 1
ATOM 695 C C . GLY A 1 92 ? -2.394 -3.231 12.312 1.00 73.19 92 GLY A C 1
ATOM 696 O O . GLY A 1 92 ? -1.884 -3.028 11.215 1.00 73.19 92 GLY A O 1
ATOM 697 N N . ILE A 1 93 ? -1.838 -2.782 13.443 1.00 81.06 93 ILE A N 1
ATOM 698 C CA . ILE A 1 93 ? -0.605 -1.977 13.448 1.00 81.06 93 ILE A CA 1
ATOM 699 C C . ILE A 1 93 ? 0.577 -2.774 12.882 1.00 81.06 93 ILE A C 1
ATOM 701 O O . ILE A 1 93 ? 1.337 -2.240 12.078 1.00 81.06 93 ILE A O 1
ATOM 705 N N . SER A 1 94 ? 0.734 -4.047 13.258 1.00 81.81 94 SER A N 1
ATOM 706 C CA . SER A 1 94 ? 1.809 -4.891 12.723 1.00 81.81 94 SER A CA 1
ATOM 707 C C . SER A 1 94 ? 1.692 -5.109 11.213 1.00 81.81 94 SER A C 1
ATOM 709 O O . SER A 1 94 ? 2.710 -5.044 10.529 1.00 81.81 94 SER A O 1
ATOM 711 N N . PHE A 1 95 ? 0.479 -5.305 10.687 1.00 81.56 95 PHE A N 1
ATOM 712 C CA . PHE A 1 95 ? 0.249 -5.412 9.242 1.00 81.56 95 PHE A CA 1
ATOM 713 C C . PHE A 1 95 ? 0.583 -4.113 8.509 1.00 81.56 95 PHE A C 1
ATOM 715 O O . PHE A 1 95 ? 1.291 -4.150 7.510 1.00 81.56 95 PHE A O 1
ATOM 722 N N . VAL A 1 96 ? 0.166 -2.960 9.036 1.00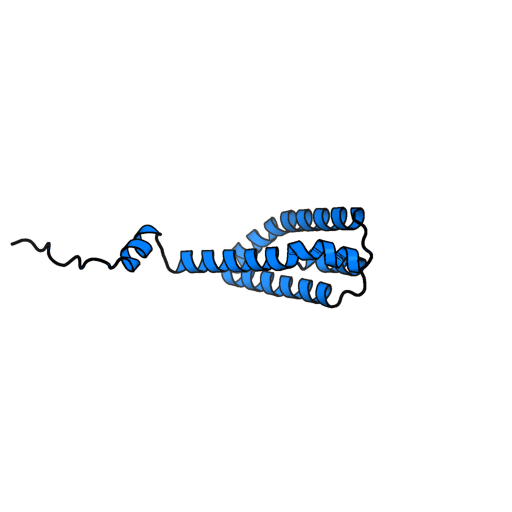 83.44 96 VAL A N 1
ATOM 723 C CA . VAL A 1 96 ? 0.503 -1.657 8.439 1.00 83.44 96 VAL A CA 1
ATOM 724 C C . VAL A 1 96 ? 2.017 -1.420 8.442 1.00 83.44 96 VAL A C 1
ATOM 726 O O . VAL A 1 96 ? 2.575 -0.972 7.444 1.00 83.44 96 VAL A O 1
ATOM 729 N N . LEU A 1 97 ? 2.711 -1.753 9.535 1.00 85.31 97 LEU A N 1
ATOM 730 C CA . LEU A 1 97 ? 4.172 -1.641 9.610 1.00 85.31 97 LEU A CA 1
ATOM 731 C C . LEU A 1 97 ? 4.884 -2.576 8.624 1.00 85.31 97 LEU A C 1
ATOM 733 O O . LEU A 1 97 ? 5.911 -2.199 8.062 1.00 85.31 97 LEU A O 1
ATOM 737 N N . PHE A 1 98 ? 4.341 -3.773 8.406 1.00 84.88 98 PHE A N 1
ATOM 738 C CA . PHE A 1 98 ? 4.840 -4.706 7.401 1.00 84.88 98 PHE A CA 1
ATOM 739 C C . PHE A 1 98 ? 4.635 -4.160 5.978 1.00 84.88 98 PHE A C 1
ATOM 741 O O . PHE A 1 98 ? 5.599 -4.113 5.214 1.00 84.88 98 PHE A O 1
ATOM 748 N N . GLY A 1 99 ? 3.446 -3.608 5.700 1.00 82.38 99 GLY A N 1
ATOM 749 C CA . GLY A 1 99 ? 3.093 -2.868 4.48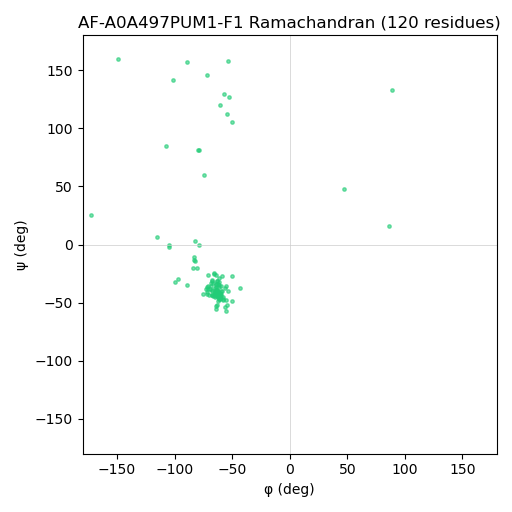0 1.00 82.38 99 GLY A CA 1
ATOM 750 C C . GLY A 1 99 ? 4.089 -1.767 4.131 1.00 82.38 99 GLY A C 1
ATOM 751 O O . GLY A 1 99 ? 4.605 -1.691 3.017 1.00 82.38 99 GLY A O 1
ATOM 752 N N . ILE A 1 100 ? 4.440 -0.941 5.122 1.00 84.81 100 ILE A N 1
ATOM 753 C CA . ILE A 1 100 ? 5.445 0.124 4.976 1.00 84.81 100 ILE A CA 1
ATOM 754 C C . ILE A 1 100 ? 6.789 -0.433 4.474 1.00 84.81 100 ILE A C 1
ATOM 756 O O . ILE A 1 100 ? 7.452 0.213 3.663 1.00 84.81 100 ILE A O 1
ATOM 760 N N . GLY A 1 101 ? 7.178 -1.640 4.893 1.00 84.44 101 GLY A N 1
ATOM 761 C CA . GLY A 1 101 ? 8.370 -2.324 4.387 1.00 84.44 101 GLY A CA 1
ATOM 762 C C . GLY A 1 101 ? 8.312 -2.605 2.881 1.00 84.44 101 GLY A C 1
ATOM 763 O O . GLY A 1 101 ? 9.293 -2.353 2.180 1.00 84.44 101 GLY A O 1
ATOM 764 N N . GLY A 1 102 ? 7.159 -3.043 2.369 1.00 82.94 102 GLY A N 1
ATOM 765 C CA . GLY A 1 102 ? 6.926 -3.230 0.933 1.00 82.94 102 GLY A CA 1
ATOM 766 C C . GLY A 1 102 ? 7.078 -1.927 0.143 1.00 82.94 102 GLY A C 1
ATOM 767 O O . GLY A 1 102 ? 7.768 -1.891 -0.878 1.00 82.94 102 GLY A O 1
ATOM 768 N N . TYR A 1 103 ? 6.551 -0.819 0.671 1.00 84.56 103 TYR A N 1
ATOM 769 C CA . TYR A 1 103 ? 6.719 0.503 0.057 1.00 84.56 103 TYR A CA 1
ATOM 770 C C . TYR A 1 103 ? 8.181 0.962 -0.015 1.00 84.56 103 TYR A C 1
ATOM 772 O O . TYR A 1 103 ? 8.570 1.603 -0.991 1.00 84.56 103 TYR A O 1
ATOM 780 N N . PHE A 1 104 ? 9.023 0.609 0.964 1.00 86.12 104 PHE A N 1
ATOM 781 C CA . PHE A 1 104 ? 10.464 0.879 0.882 1.00 86.12 104 PHE A CA 1
ATOM 782 C C . PHE A 1 104 ? 11.142 0.098 -0.249 1.00 86.12 104 PHE A C 1
ATOM 784 O O . PHE A 1 104 ? 12.020 0.646 -0.917 1.00 86.12 104 PHE A O 1
ATOM 791 N N . ILE A 1 105 ? 10.728 -1.150 -0.493 1.00 84.31 105 ILE A N 1
ATOM 792 C CA . ILE A 1 105 ? 11.225 -1.939 -1.629 1.00 84.31 105 ILE A CA 1
ATOM 793 C C . ILE A 1 105 ? 10.845 -1.248 -2.937 1.00 84.31 105 ILE A C 1
ATOM 795 O O . ILE A 1 105 ? 11.706 -1.079 -3.798 1.00 84.31 105 ILE A O 1
ATOM 799 N N . TYR A 1 106 ? 9.598 -0.785 -3.067 1.00 85.94 106 TYR A N 1
ATOM 800 C CA . TYR A 1 106 ? 9.160 -0.047 -4.255 1.00 85.94 106 TYR A CA 1
ATOM 801 C C . TYR A 1 106 ? 9.930 1.267 -4.417 1.00 85.94 106 TYR A C 1
ATOM 803 O O . TYR A 1 106 ? 10.347 1.595 -5.517 1.00 85.94 106 TYR A O 1
ATOM 811 N N . ALA A 1 107 ? 10.221 1.997 -3.340 1.00 86.75 107 ALA A N 1
ATOM 812 C CA . ALA A 1 107 ? 10.953 3.261 -3.431 1.00 86.75 107 ALA A CA 1
ATOM 813 C C . ALA A 1 107 ? 12.395 3.119 -3.965 1.00 86.75 107 ALA A C 1
ATOM 815 O O . ALA A 1 107 ? 12.903 4.040 -4.603 1.00 86.75 107 ALA A O 1
ATOM 816 N N . VAL A 1 108 ? 13.063 1.990 -3.700 1.00 89.88 108 VAL A N 1
ATOM 817 C CA . VAL A 1 108 ? 14.476 1.758 -4.069 1.00 89.88 108 VAL A CA 1
ATOM 818 C C . VAL A 1 108 ? 14.612 0.814 -5.273 1.00 89.88 108 VAL A C 1
ATOM 820 O O . VAL A 1 108 ? 15.725 0.558 -5.733 1.00 89.88 108 VAL A O 1
ATOM 823 N N . ALA A 1 109 ? 13.502 0.294 -5.806 1.00 87.19 109 ALA A N 1
ATOM 824 C CA . ALA A 1 109 ? 13.522 -0.685 -6.885 1.00 87.19 109 ALA A CA 1
ATOM 825 C C . ALA A 1 109 ? 14.199 -0.117 -8.155 1.00 87.19 109 ALA A C 1
ATOM 827 O O . ALA A 1 109 ? 13.723 0.869 -8.721 1.00 87.19 109 ALA A O 1
ATOM 828 N N . PRO A 1 110 ? 15.297 -0.738 -8.636 1.00 85.69 110 PRO A N 1
ATOM 829 C CA . PRO A 1 110 ? 16.000 -0.303 -9.843 1.00 85.69 110 PRO A CA 1
ATOM 830 C C . PRO A 1 110 ? 15.356 -0.823 -11.138 1.00 85.69 110 PRO A C 1
ATOM 832 O O . PRO A 1 110 ? 15.700 -0.360 -12.223 1.00 85.69 110 PRO A O 1
ATOM 835 N N . SER A 1 111 ? 14.460 -1.810 -11.044 1.00 88.69 111 SER A N 1
ATOM 836 C CA . SER A 1 111 ? 13.752 -2.418 -12.172 1.00 88.69 111 SER A CA 1
ATOM 837 C C . SER A 1 111 ? 12.365 -2.905 -11.746 1.00 88.69 111 SER A C 1
ATOM 839 O O . SER A 1 111 ? 12.111 -3.144 -10.563 1.00 88.69 111 SER A O 1
ATOM 841 N N . TRP A 1 112 ? 11.465 -3.085 -12.716 1.00 88.00 112 TRP A N 1
ATOM 842 C CA . TRP A 1 112 ? 10.088 -3.531 -12.466 1.00 88.00 112 TRP A CA 1
ATOM 843 C C . TRP A 1 112 ? 10.011 -4.967 -11.920 1.00 88.00 112 TRP A C 1
ATOM 845 O O . TRP A 1 112 ? 9.071 -5.308 -11.208 1.00 88.00 112 TRP A O 1
ATOM 855 N N . GLU A 1 113 ? 11.013 -5.805 -12.197 1.00 87.69 113 GLU A N 1
ATOM 856 C CA . GLU A 1 113 ? 11.096 -7.183 -11.692 1.00 87.69 113 GLU A CA 1
ATOM 857 C C . GLU A 1 113 ? 11.223 -7.225 -10.164 1.00 87.69 113 GLU A C 1
ATOM 859 O O . GLU A 1 113 ? 10.644 -8.090 -9.510 1.00 87.69 113 GLU A O 1
ATOM 864 N N . VAL A 1 114 ? 11.927 -6.251 -9.576 1.00 85.81 114 VAL A N 1
ATOM 865 C CA . VAL A 1 114 ? 12.114 -6.149 -8.121 1.00 85.81 114 VAL A CA 1
ATOM 866 C C . VAL A 1 114 ? 10.792 -5.859 -7.407 1.00 85.81 114 VAL A C 1
ATOM 868 O O . VAL A 1 114 ? 10.622 -6.256 -6.256 1.00 85.81 114 VAL A O 1
ATOM 871 N N . LEU A 1 115 ? 9.811 -5.266 -8.096 1.00 86.31 115 LEU A N 1
ATOM 872 C CA . LEU A 1 115 ? 8.478 -5.033 -7.536 1.00 86.31 115 LEU A CA 1
ATOM 873 C C . LEU A 1 115 ? 7.761 -6.345 -7.203 1.00 86.31 115 LEU A C 1
ATOM 875 O O . LEU A 1 115 ? 7.033 -6.405 -6.218 1.00 86.31 115 LEU A O 1
ATOM 879 N N . PHE A 1 116 ? 8.018 -7.430 -7.943 1.00 84.69 116 PHE A N 1
ATOM 880 C CA . PHE A 1 116 ? 7.430 -8.737 -7.630 1.00 84.69 116 PHE A CA 1
ATOM 881 C C . PHE A 1 116 ? 7.890 -9.287 -6.276 1.00 84.69 116 PHE A C 1
ATOM 883 O O . PHE A 1 116 ? 7.154 -10.040 -5.645 1.00 84.69 116 PHE A O 1
ATOM 890 N N . LEU A 1 117 ? 9.075 -8.893 -5.795 1.00 82.94 117 LEU A N 1
ATOM 891 C CA . LEU A 1 117 ? 9.551 -9.282 -4.466 1.00 82.94 117 LEU A CA 1
ATOM 892 C C . LEU A 1 117 ? 8.763 -8.585 -3.347 1.00 82.94 117 LEU A C 1
ATOM 894 O O . LEU A 1 117 ? 8.657 -9.129 -2.251 1.00 82.94 117 LEU A O 1
ATOM 898 N N . GLY A 1 118 ? 8.198 -7.407 -3.626 1.00 79.25 118 GLY A N 1
ATOM 899 C CA . GLY A 1 118 ? 7.387 -6.645 -2.677 1.00 79.25 118 GLY A CA 1
ATOM 900 C C . GLY A 1 118 ? 5.921 -7.082 -2.597 1.00 79.25 118 GLY A C 1
ATOM 901 O O . GLY A 1 118 ? 5.254 -6.694 -1.646 1.00 79.25 118 GLY A O 1
ATOM 902 N N . LEU A 1 119 ? 5.433 -7.931 -3.515 1.00 82.81 119 LEU A N 1
ATOM 903 C CA . LEU A 1 119 ? 4.020 -8.355 -3.590 1.00 82.81 119 LEU A CA 1
ATOM 904 C C . LEU A 1 119 ? 3.486 -9.042 -2.329 1.00 82.81 119 LEU A C 1
ATOM 906 O O . LEU A 1 119 ? 2.290 -9.044 -2.096 1.00 82.81 119 LEU A O 1
ATOM 910 N N . ILE A 1 120 ? 4.353 -9.683 -1.548 1.00 76.62 120 ILE A N 1
ATOM 911 C CA . ILE A 1 120 ? 3.945 -10.357 -0.305 1.00 76.62 120 ILE A CA 1
ATOM 912 C C . ILE A 1 120 ? 3.886 -9.362 0.861 1.00 76.62 120 ILE A C 1
ATOM 914 O O . ILE A 1 120 ? 3.291 -9.654 1.895 1.00 76.62 120 ILE A O 1
ATOM 918 N N . MET A 1 121 ? 4.578 -8.230 0.721 1.00 70.88 121 MET A N 1
ATOM 919 C CA . MET A 1 121 ? 4.762 -7.253 1.785 1.00 70.88 121 MET A CA 1
ATOM 920 C C . MET A 1 121 ? 3.783 -6.097 1.727 1.00 70.88 121 MET A C 1
ATOM 922 O O . MET A 1 121 ? 3.537 -5.529 2.786 1.00 70.88 121 MET A O 1
ATOM 926 N N . VAL A 1 122 ? 3.309 -5.725 0.535 1.00 69.50 122 VAL A N 1
ATOM 927 C CA . VAL A 1 122 ? 2.356 -4.625 0.346 1.00 69.50 122 VAL A CA 1
ATOM 928 C C . VAL A 1 122 ? 0.924 -5.082 0.575 1.00 69.50 122 VAL A C 1
ATOM 930 O O . VAL A 1 122 ? 0.665 -6.281 0.341 1.00 69.50 122 VAL A O 1
#

Radius of gyration: 22.1 Å; Cα contacts (8 Å, |Δi|>4): 50; chains: 1; bounding box: 61×39×59 Å

Foldseek 3Di:
DDDPPDPDPPPPVRVVCVVVVVDVVVVVVVVVVCVVVVVCVVCVVCVVVLQVVLVHDPVNVVVLVVLLVVLCVVVVVVLVVVCVVPPVPVSVVVLVVQLVVLVVQSVPPNHSVSNSVSSNRD